Protein AF-A0A7X5E4V0-F1 (afdb_monomer_lite)

Radius of gyration: 12.6 Å; chains: 1; bounding box: 34×18×31 Å

pLDDT: mean 92.92, std 11.09, range [38.09, 98.56]

Secondary structure (DSSP, 8-state):
--HHHHHHHHHHHHHH--S-HHHHHHHHHHHHHHHTS-HHHHHHHHIIIIIHHHIIIIIHHHHHHHHHHHS---TT-----

Structure (mmCIF, N/CA/C/O backbone):
data_AF-A0A7X5E4V0-F1
#
_entry.id   AF-A0A7X5E4V0-F1
#
loop_
_atom_site.group_PDB
_atom_site.id
_atom_site.type_symbol
_atom_site.label_atom_id
_atom_site.label_alt_id
_atom_site.label_comp_id
_atom_site.label_asym_id
_atom_site.label_entity_id
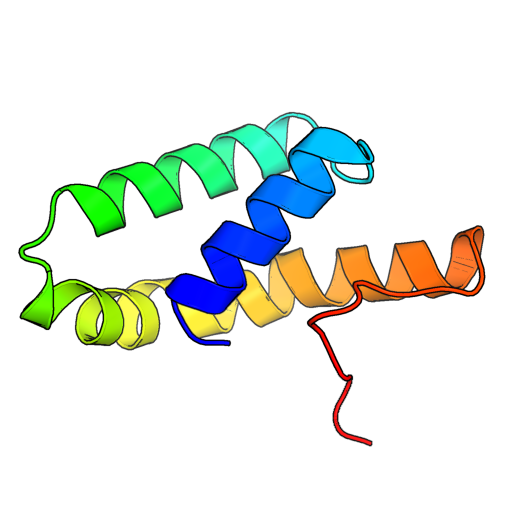_atom_site.label_seq_id
_atom_site.pdbx_PDB_ins_code
_atom_site.Cartn_x
_atom_site.Cartn_y
_atom_site.Cartn_z
_atom_site.occupancy
_atom_site.B_iso_or_equiv
_atom_site.auth_seq_id
_atom_site.auth_comp_id
_atom_site.auth_asym_id
_atom_site.auth_atom_id
_atom_site.pdbx_PDB_model_num
ATOM 1 N N . MET A 1 1 ? 6.099 -0.304 6.698 1.00 93.25 1 MET A N 1
ATOM 2 C CA . MET A 1 1 ? 5.629 1.075 6.442 1.00 93.25 1 MET A CA 1
ATOM 3 C C . MET A 1 1 ? 4.357 1.388 7.233 1.00 93.25 1 MET A C 1
ATOM 5 O O . MET A 1 1 ? 3.532 0.507 7.441 1.00 93.25 1 MET A O 1
ATOM 9 N N . THR A 1 2 ? 4.161 2.634 7.662 1.00 96.94 2 THR A N 1
ATOM 10 C CA . THR A 1 2 ? 2.908 3.111 8.279 1.00 96.94 2 THR A CA 1
ATOM 11 C C . THR A 1 2 ? 1.753 3.136 7.276 1.00 96.94 2 THR A C 1
ATOM 13 O O . THR A 1 2 ? 1.968 3.169 6.061 1.00 96.94 2 THR A O 1
ATOM 16 N N . PHE A 1 3 ? 0.506 3.213 7.754 1.00 97.75 3 PHE A N 1
ATOM 17 C CA . PHE A 1 3 ? -0.642 3.343 6.850 1.00 97.75 3 PHE A CA 1
ATOM 18 C C . PHE A 1 3 ? -0.597 4.654 6.049 1.00 97.75 3 PHE A C 1
ATOM 20 O O . PHE A 1 3 ? -1.040 4.719 4.901 1.00 97.75 3 PHE A O 1
ATOM 27 N N . LYS A 1 4 ? -0.054 5.725 6.641 1.00 96.75 4 LYS A N 1
ATOM 28 C CA . LYS A 1 4 ? 0.115 7.011 5.954 1.00 96.75 4 LYS A CA 1
ATOM 29 C C . LYS A 1 4 ? 1.109 6.891 4.798 1.00 96.75 4 LYS A C 1
ATOM 31 O O . LYS A 1 4 ? 0.788 7.345 3.704 1.00 96.75 4 LYS A O 1
ATOM 36 N N . GLU A 1 5 ? 2.263 6.271 5.034 1.00 97.31 5 GLU A N 1
ATOM 37 C CA . GLU A 1 5 ? 3.265 5.994 3.995 1.00 97.31 5 GLU A CA 1
ATOM 38 C C . GLU A 1 5 ? 2.677 5.128 2.887 1.00 97.31 5 GLU A C 1
ATOM 40 O O . GLU A 1 5 ? 2.831 5.455 1.717 1.00 97.31 5 GLU A O 1
ATOM 45 N N . PHE A 1 6 ? 1.919 4.085 3.235 1.00 97.50 6 PHE A N 1
ATOM 46 C CA . PHE A 1 6 ? 1.283 3.235 2.233 1.00 97.50 6 PHE A CA 1
ATOM 47 C C . PHE A 1 6 ? 0.324 4.008 1.318 1.00 97.50 6 PHE A C 1
ATOM 49 O O . PHE A 1 6 ? 0.349 3.825 0.102 1.00 97.50 6 PHE A O 1
ATOM 56 N N . LYS A 1 7 ? -0.487 4.923 1.865 1.00 97.50 7 LYS A N 1
ATOM 57 C CA . LYS A 1 7 ? -1.355 5.783 1.041 1.00 97.50 7 LYS A CA 1
ATOM 58 C C . LYS A 1 7 ? -0.562 6.694 0.107 1.00 97.50 7 LYS A C 1
ATOM 60 O O . LYS A 1 7 ? -0.967 6.878 -1.035 1.00 97.50 7 LYS A O 1
ATOM 65 N N . VAL A 1 8 ? 0.538 7.272 0.588 1.00 97.44 8 VAL A N 1
ATOM 66 C CA . VAL A 1 8 ? 1.410 8.110 -0.248 1.00 97.44 8 VAL A CA 1
ATOM 67 C C . VAL A 1 8 ? 2.036 7.268 -1.360 1.00 97.44 8 VAL A C 1
ATOM 69 O O . VAL A 1 8 ? 1.972 7.666 -2.516 1.00 97.44 8 VAL A O 1
ATOM 72 N N . TRP A 1 9 ? 2.526 6.071 -1.038 1.00 96.75 9 TRP A N 1
ATOM 73 C CA . TRP A 1 9 ? 3.064 5.129 -2.017 1.00 96.75 9 TRP A CA 1
ATOM 74 C C . TRP A 1 9 ? 2.017 4.761 -3.082 1.00 96.75 9 TRP A C 1
ATOM 76 O O . TRP A 1 9 ? 2.303 4.829 -4.273 1.00 96.75 9 TRP A O 1
ATOM 86 N N . CYS A 1 10 ? 0.772 4.472 -2.680 1.00 97.12 10 CYS A N 1
ATOM 87 C CA . CYS A 1 10 ? -0.327 4.215 -3.618 1.00 97.12 10 CYS A CA 1
ATOM 88 C C . CYS A 1 10 ? -0.608 5.413 -4.535 1.00 97.12 10 CYS A C 1
ATOM 90 O O . CYS A 1 10 ? -0.827 5.228 -5.729 1.00 97.12 10 CYS A O 1
ATOM 92 N N . ASN A 1 11 ? -0.602 6.636 -3.998 1.00 96.56 11 ASN A N 1
ATOM 93 C CA . ASN A 1 11 ? -0.815 7.843 -4.798 1.00 96.56 11 ASN A CA 1
ATOM 94 C C . ASN A 1 11 ? 0.320 8.069 -5.803 1.00 96.56 11 ASN A C 1
ATOM 96 O O . ASN A 1 11 ? 0.047 8.432 -6.944 1.00 96.56 11 ASN A O 1
ATOM 100 N N . ASN A 1 12 ? 1.570 7.808 -5.408 1.00 95.19 12 ASN A N 1
ATOM 101 C CA . ASN A 1 12 ? 2.707 7.869 -6.322 1.00 95.19 12 ASN A CA 1
ATOM 102 C C . ASN A 1 12 ? 2.534 6.857 -7.461 1.00 95.19 12 ASN A C 1
ATOM 104 O O . ASN A 1 12 ? 2.630 7.240 -8.621 1.00 95.19 12 ASN A O 1
ATOM 108 N N . ARG A 1 13 ? 2.170 5.602 -7.148 1.00 94.94 13 ARG A N 1
ATOM 109 C CA . ARG A 1 13 ? 1.924 4.565 -8.167 1.00 94.94 13 ARG A CA 1
ATOM 110 C C . ARG A 1 13 ? 0.745 4.873 -9.087 1.00 94.94 13 ARG A C 1
ATOM 112 O O . ARG A 1 13 ? 0.778 4.552 -10.272 1.00 94.94 13 ARG A O 1
ATOM 119 N N . ALA A 1 14 ? -0.301 5.513 -8.568 1.00 95.06 14 ALA A N 1
ATOM 120 C CA . ALA A 1 14 ? -1.410 5.990 -9.388 1.00 95.06 14 ALA A CA 1
ATOM 121 C C . ALA A 1 14 ? -0.975 7.096 -10.366 1.00 95.06 14 ALA A C 1
ATOM 123 O O . ALA A 1 14 ? -1.523 7.173 -11.463 1.00 95.06 14 ALA A O 1
ATOM 124 N N . ALA A 1 15 ? -0.005 7.929 -9.977 1.00 93.75 15 ALA A N 1
ATOM 125 C CA . ALA A 1 15 ? 0.516 9.015 -10.801 1.00 93.75 15 ALA A CA 1
ATOM 126 C C . ALA A 1 15 ? 1.565 8.548 -11.825 1.00 93.75 15 ALA A C 1
ATOM 128 O O . ALA A 1 15 ? 1.549 9.019 -12.959 1.00 93.75 15 ALA A O 1
ATOM 129 N N . ASP A 1 16 ? 2.463 7.636 -11.443 1.00 92.88 16 ASP A N 1
ATOM 130 C CA . ASP A 1 16 ? 3.555 7.155 -12.302 1.00 92.88 16 ASP A CA 1
ATOM 131 C C . ASP A 1 16 ? 3.204 5.902 -13.123 1.00 92.88 16 ASP A C 1
ATOM 133 O O . ASP A 1 16 ? 3.908 5.567 -14.073 1.00 92.88 16 ASP A O 1
ATOM 137 N N . GLY A 1 17 ? 2.116 5.205 -12.781 1.00 91.62 17 GLY A N 1
ATOM 138 C CA . GLY A 1 17 ? 1.656 4.016 -13.495 1.00 91.62 17 GLY A CA 1
ATOM 139 C C . GLY A 1 17 ? 2.532 2.771 -13.308 1.00 91.62 17 GLY A C 1
ATOM 140 O O . GLY A 1 17 ? 2.334 1.789 -14.020 1.00 91.62 17 GLY A O 1
ATOM 141 N N . CYS A 1 18 ? 3.464 2.749 -12.349 1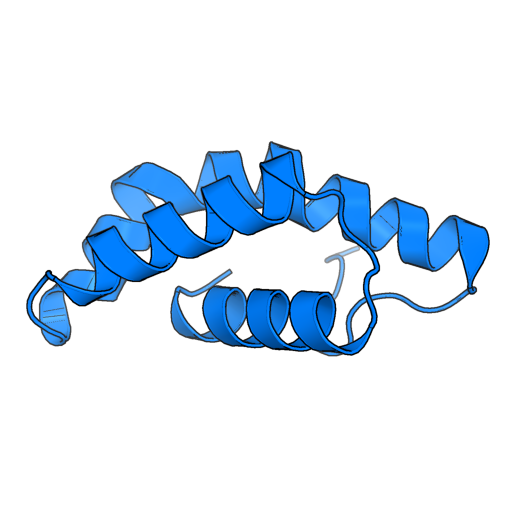.00 93.38 18 CYS A N 1
ATOM 142 C CA . CYS A 1 18 ? 4.420 1.653 -12.132 1.00 93.38 18 CYS A CA 1
ATOM 143 C C . CYS A 1 18 ? 3.813 0.411 -11.441 1.00 93.38 18 CYS A C 1
ATOM 145 O O . CYS A 1 18 ? 4.501 -0.327 -10.738 1.00 93.38 18 CYS A O 1
ATOM 147 N N . TRP A 1 19 ? 2.518 0.154 -11.630 1.00 95.56 19 TRP A N 1
ATOM 148 C CA . TRP A 1 19 ? 1.812 -1.020 -11.113 1.00 95.56 19 TRP A CA 1
ATOM 149 C C . TRP A 1 19 ? 0.755 -1.532 -12.101 1.00 95.56 19 TRP A C 1
ATOM 151 O O . TRP A 1 19 ? 0.239 -0.801 -12.942 1.00 95.56 19 TRP A O 1
ATOM 161 N N . GLY A 1 20 ? 0.411 -2.817 -12.003 1.00 95.06 20 GLY A N 1
ATOM 162 C CA . GLY A 1 20 ? -0.661 -3.405 -12.805 1.00 95.06 20 GLY A CA 1
ATOM 163 C C . GLY A 1 20 ? -2.056 -3.117 -12.239 1.00 95.06 20 GLY A C 1
ATOM 164 O O . GLY A 1 20 ? -2.224 -2.870 -11.045 1.00 95.06 20 GLY A O 1
ATOM 165 N N . MET A 1 21 ? -3.087 -3.260 -13.078 1.00 96.31 21 MET A N 1
ATOM 166 C CA . MET A 1 21 ? -4.493 -3.028 -12.703 1.00 96.31 21 MET A CA 1
ATOM 167 C C . MET A 1 21 ? -4.935 -3.827 -11.465 1.00 96.31 21 MET A C 1
ATOM 169 O O . MET A 1 21 ? -5.612 -3.294 -10.589 1.00 96.31 21 MET A O 1
ATOM 173 N N . ARG A 1 22 ? -4.543 -5.106 -11.368 1.00 97.19 22 ARG A N 1
ATOM 174 C CA . ARG A 1 22 ? -4.903 -5.969 -10.227 1.00 97.19 22 ARG A CA 1
ATOM 175 C C . ARG A 1 22 ? -4.317 -5.447 -8.916 1.00 97.19 22 ARG A C 1
ATOM 177 O O . ARG A 1 22 ? -5.026 -5.394 -7.916 1.00 97.19 22 ARG A O 1
ATOM 184 N N . THR A 1 23 ? -3.054 -5.026 -8.944 1.00 97.56 23 THR A N 1
ATOM 185 C CA . THR A 1 23 ? -2.385 -4.414 -7.793 1.00 97.56 23 THR A CA 1
ATOM 186 C C . THR A 1 23 ? -3.069 -3.113 -7.397 1.00 97.56 23 THR A C 1
ATOM 188 O O . THR A 1 23 ? -3.363 -2.923 -6.221 1.00 97.56 23 THR A O 1
ATOM 191 N N . ALA A 1 24 ? -3.396 -2.256 -8.370 1.00 97.62 24 ALA A N 1
ATOM 192 C CA . ALA A 1 24 ? -4.108 -1.008 -8.111 1.00 97.62 24 ALA A CA 1
ATOM 193 C C . ALA A 1 24 ? -5.457 -1.258 -7.408 1.00 97.62 24 ALA A C 1
ATOM 195 O O . ALA A 1 24 ? -5.727 -0.656 -6.370 1.00 97.62 24 ALA A O 1
ATOM 196 N N . ILE A 1 25 ? -6.272 -2.197 -7.909 1.00 98.12 25 ILE A N 1
ATOM 197 C CA . ILE A 1 25 ? -7.561 -2.570 -7.296 1.00 98.12 25 ILE A CA 1
ATOM 198 C C . ILE A 1 25 ? -7.368 -3.091 -5.867 1.00 98.12 25 ILE A C 1
ATOM 200 O O . ILE A 1 25 ? -8.087 -2.675 -4.957 1.00 98.12 25 ILE A O 1
ATOM 204 N N . LEU A 1 26 ? -6.396 -3.983 -5.651 1.00 98.12 26 LEU A N 1
ATOM 205 C CA . LEU A 1 26 ? -6.106 -4.533 -4.328 1.00 98.12 26 LEU A CA 1
ATOM 206 C C . LEU A 1 26 ? -5.717 -3.429 -3.334 1.00 98.12 26 LEU A C 1
ATOM 208 O O . LEU A 1 26 ? -6.300 -3.344 -2.253 1.00 98.12 26 LEU A O 1
ATOM 212 N N . CYS A 1 27 ? -4.787 -2.551 -3.712 1.00 98.00 27 CYS A N 1
ATOM 213 C CA . CYS A 1 27 ? -4.352 -1.437 -2.873 1.00 98.00 27 CYS A CA 1
ATOM 214 C C . CYS A 1 27 ? -5.504 -0.470 -2.561 1.00 98.00 27 CYS A C 1
ATOM 216 O O . CYS A 1 27 ? -5.665 -0.071 -1.406 1.00 98.00 27 CYS A O 1
ATOM 218 N N . ILE A 1 28 ? -6.350 -0.145 -3.547 1.00 97.88 28 ILE A N 1
ATOM 219 C CA . ILE A 1 28 ? -7.544 0.697 -3.356 1.00 97.88 28 ILE A CA 1
ATOM 220 C C . ILE A 1 28 ? -8.504 0.062 -2.343 1.00 97.88 28 ILE A C 1
ATOM 222 O O . ILE A 1 28 ? -8.969 0.749 -1.431 1.00 97.88 28 ILE A O 1
ATOM 226 N N . ASN A 1 29 ? -8.765 -1.243 -2.456 1.00 98.44 29 ASN A N 1
ATOM 227 C CA . ASN A 1 29 ? -9.645 -1.954 -1.529 1.00 98.44 29 ASN A CA 1
ATOM 228 C C . ASN A 1 29 ? -9.087 -1.953 -0.101 1.00 98.44 29 ASN A C 1
ATOM 230 O O . ASN A 1 29 ? -9.819 -1.642 0.838 1.00 98.44 29 ASN A O 1
ATOM 234 N N . ILE A 1 30 ? -7.787 -2.212 0.071 1.00 98.50 30 ILE A N 1
ATOM 235 C CA . ILE A 1 30 ? -7.133 -2.184 1.388 1.00 98.50 30 ILE A CA 1
ATOM 236 C C . ILE A 1 30 ? -7.207 -0.781 2.001 1.00 98.50 30 ILE A C 1
ATOM 238 O O . ILE A 1 30 ? -7.597 -0.632 3.162 1.00 98.50 30 ILE A O 1
ATOM 242 N 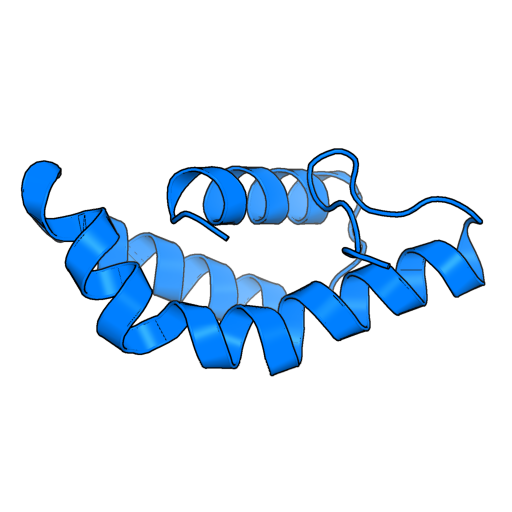N . VAL A 1 31 ? -6.888 0.265 1.230 1.00 98.56 31 VAL A N 1
ATOM 243 C CA . VAL A 1 31 ? -7.006 1.660 1.688 1.00 98.56 31 VAL A CA 1
ATOM 244 C C . VAL A 1 31 ? -8.450 1.981 2.077 1.00 98.56 31 VAL A C 1
ATOM 246 O O . VAL A 1 31 ? -8.680 2.592 3.124 1.00 98.56 31 VAL A O 1
ATOM 249 N N . GLY A 1 32 ? -9.425 1.547 1.275 1.00 98.44 32 GLY A N 1
ATOM 250 C CA . GLY A 1 32 ? -10.850 1.705 1.554 1.00 98.44 32 GLY A CA 1
ATOM 251 C C . GLY A 1 32 ? -11.268 1.032 2.860 1.00 98.44 32 GLY A C 1
ATOM 252 O O . GLY A 1 32 ? -11.895 1.667 3.708 1.00 98.44 32 GLY A O 1
ATOM 253 N N . ASP A 1 33 ? -10.875 -0.221 3.069 1.00 98.25 33 ASP A N 1
ATOM 254 C CA . ASP A 1 33 ? -11.208 -0.981 4.274 1.00 98.25 33 ASP A CA 1
ATOM 255 C C . ASP A 1 33 ? -10.583 -0.389 5.535 1.00 98.25 33 ASP A C 1
ATOM 257 O O . ASP A 1 33 ? -11.256 -0.271 6.561 1.00 98.25 33 ASP A O 1
ATOM 261 N N . VAL A 1 34 ? -9.326 0.055 5.466 1.00 98.44 34 VAL A N 1
ATOM 262 C CA . VAL A 1 34 ? -8.681 0.724 6.602 1.00 98.44 34 VAL A CA 1
ATOM 263 C C . VAL A 1 34 ? -9.314 2.093 6.871 1.00 98.44 34 VAL A C 1
ATOM 265 O O . VAL A 1 34 ? -9.488 2.475 8.027 1.00 98.44 34 VAL A O 1
ATOM 268 N N . ASN A 1 35 ? -9.736 2.832 5.842 1.00 98.12 35 ASN A N 1
ATOM 269 C CA . ASN A 1 35 ? -10.389 4.131 6.027 1.00 98.12 35 ASN A CA 1
ATOM 270 C C . ASN A 1 35 ? -11.783 4.037 6.674 1.00 98.12 35 ASN A C 1
ATOM 272 O O . ASN A 1 35 ? -12.178 4.983 7.360 1.00 98.12 35 ASN A O 1
ATOM 276 N N . LYS A 1 36 ? -12.496 2.910 6.539 1.00 98.25 36 LYS A N 1
ATOM 277 C CA . LYS A 1 36 ? -13.775 2.663 7.240 1.00 98.25 36 LYS A CA 1
ATOM 278 C C . LYS A 1 36 ? -13.613 2.551 8.765 1.00 98.25 36 LYS A C 1
ATOM 280 O O . LYS A 1 36 ? -14.582 2.701 9.502 1.00 98.25 36 LYS A O 1
ATOM 285 N N . ILE A 1 37 ? -12.400 2.296 9.256 1.00 97.88 37 ILE A N 1
ATOM 286 C CA . ILE A 1 37 ? -12.101 2.152 10.686 1.00 97.88 37 ILE A CA 1
ATOM 287 C C . ILE A 1 37 ? -11.886 3.540 11.325 1.00 97.88 37 ILE A C 1
ATOM 289 O O . ILE A 1 37 ? -11.320 4.427 10.672 1.00 97.88 37 ILE A O 1
ATOM 293 N N . PRO A 1 38 ? -12.270 3.756 12.605 1.00 98.19 38 PRO A N 1
ATOM 294 C CA . PRO A 1 38 ? -11.981 5.002 13.313 1.00 98.19 38 PRO A CA 1
ATOM 295 C C . PRO A 1 38 ? -10.496 5.364 13.283 1.00 98.19 38 PRO A C 1
ATOM 297 O O . PRO A 1 38 ? -9.646 4.496 13.486 1.00 98.19 38 PRO A O 1
ATOM 300 N N . PHE A 1 39 ? -10.188 6.647 13.065 1.00 96.69 39 PHE A N 1
ATOM 301 C CA . PHE A 1 39 ? -8.831 7.140 12.793 1.00 96.69 39 PHE A CA 1
ATOM 302 C C . PHE A 1 39 ? -7.771 6.583 13.757 1.00 96.69 39 PHE A C 1
ATOM 304 O O . PHE A 1 39 ? -6.766 6.033 13.312 1.00 96.69 39 PHE A O 1
ATOM 311 N N . TRP A 1 40 ? -8.043 6.623 15.064 1.00 97.38 40 TRP A N 1
ATOM 312 C CA . TRP A 1 40 ? -7.117 6.175 16.112 1.00 97.38 40 TRP A CA 1
ATOM 313 C C . TRP A 1 40 ? -6.849 4.659 16.123 1.00 97.38 40 TRP A C 1
ATOM 315 O O . TRP A 1 40 ? -5.903 4.208 16.760 1.00 97.38 40 TRP A O 1
ATOM 325 N N . LYS A 1 41 ? -7.660 3.854 15.423 1.00 98.00 41 LYS A N 1
ATOM 326 C CA . LYS A 1 41 ? -7.480 2.396 15.290 1.00 98.00 41 LYS A CA 1
ATOM 327 C C . LYS A 1 41 ? -6.853 1.983 13.957 1.00 98.00 41 LYS A C 1
ATOM 329 O O . LYS A 1 41 ? -6.446 0.828 13.833 1.00 98.00 41 LYS A O 1
ATOM 334 N N . ARG A 1 42 ? -6.781 2.884 12.968 1.00 98.44 42 ARG A N 1
ATOM 335 C CA . ARG A 1 42 ? -6.363 2.552 11.594 1.00 98.44 42 ARG A CA 1
ATOM 336 C C . ARG A 1 42 ? -4.968 1.958 11.543 1.00 98.44 42 ARG A C 1
ATOM 338 O O . ARG A 1 42 ? -4.801 0.890 10.971 1.00 98.44 42 ARG A O 1
ATOM 345 N N . GLU A 1 43 ? -4.006 2.603 12.199 1.00 98.44 43 GLU A N 1
ATOM 346 C CA . GLU A 1 43 ? -2.618 2.134 12.209 1.00 98.44 43 GLU A CA 1
ATOM 347 C C . GLU A 1 43 ? -2.516 0.737 12.831 1.00 98.44 43 GLU A C 1
ATOM 349 O O . GLU A 1 43 ? -1.939 -0.164 12.236 1.00 98.44 43 GLU A O 1
ATOM 354 N N . LYS A 1 44 ? -3.177 0.500 13.970 1.00 98.19 44 LYS A N 1
ATOM 355 C CA . LYS A 1 44 ? -3.184 -0.821 14.617 1.00 98.19 44 LYS A CA 1
ATOM 356 C C . LYS A 1 44 ? -3.732 -1.921 13.700 1.00 98.19 44 LYS A C 1
ATOM 358 O O . LYS A 1 44 ? -3.183 -3.019 13.678 1.00 98.19 44 LYS A O 1
ATOM 363 N N . ILE A 1 45 ? -4.816 -1.654 12.969 1.00 98.25 45 ILE A N 1
ATOM 364 C CA . ILE A 1 45 ? -5.396 -2.643 12.049 1.00 98.25 45 ILE A CA 1
ATOM 365 C C . ILE A 1 45 ? -4.528 -2.826 10.805 1.00 98.25 45 ILE A C 1
ATOM 367 O O . ILE A 1 45 ? -4.323 -3.963 10.391 1.00 98.25 45 ILE A O 1
ATOM 371 N N . TRP A 1 46 ? -3.986 -1.741 10.253 1.00 98.38 46 TRP A N 1
ATOM 372 C CA . TRP A 1 46 ? -3.022 -1.782 9.156 1.00 98.38 46 TRP A CA 1
ATOM 373 C C . TRP A 1 46 ? -1.842 -2.704 9.483 1.00 98.38 46 TRP A C 1
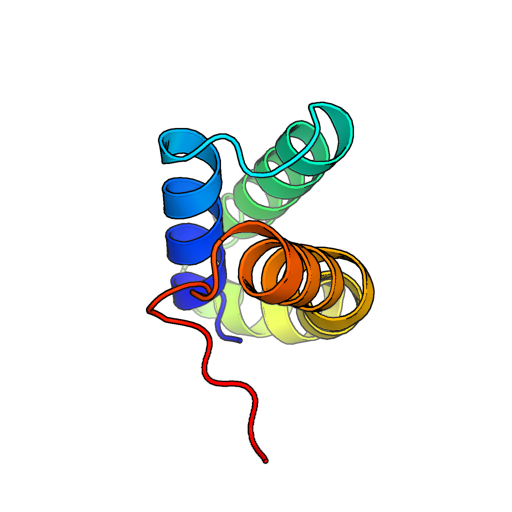ATOM 375 O O . TRP A 1 46 ? -1.629 -3.690 8.778 1.00 98.38 46 TRP A O 1
ATOM 385 N N . ARG A 1 47 ? -1.165 -2.442 10.609 1.00 98.25 47 ARG A N 1
ATOM 386 C CA . ARG A 1 47 ? -0.024 -3.226 11.101 1.00 98.25 47 ARG A CA 1
ATOM 387 C C . ARG A 1 47 ? -0.375 -4.702 11.283 1.00 98.25 47 ARG A C 1
ATOM 389 O O . ARG A 1 47 ? 0.360 -5.570 10.845 1.00 98.25 47 ARG A O 1
ATOM 396 N N . LYS A 1 48 ? -1.524 -4.991 11.906 1.00 98.00 48 LYS A N 1
ATOM 397 C CA . LYS A 1 48 ? -1.916 -6.367 12.245 1.00 98.00 48 LYS A CA 1
ATOM 398 C C . LYS A 1 48 ? -2.370 -7.199 11.041 1.00 98.00 48 LYS A C 1
ATOM 400 O O . LYS A 1 48 ? -2.219 -8.413 11.072 1.00 98.00 48 LYS A O 1
ATOM 405 N N . LYS A 1 49 ? -3.041 -6.586 10.062 1.00 98.06 49 LYS A N 1
ATOM 406 C CA . LYS A 1 49 ? -3.783 -7.326 9.027 1.00 98.06 49 LYS A CA 1
ATOM 407 C C . LYS A 1 49 ? -3.148 -7.259 7.641 1.00 98.06 49 LYS A C 1
ATOM 409 O O . LYS A 1 49 ? -3.418 -8.140 6.838 1.00 98.06 49 LYS A O 1
ATOM 414 N N . TYR A 1 50 ? -2.396 -6.203 7.341 1.00 98.38 50 TYR A N 1
ATOM 415 C CA . TYR A 1 50 ? -2.016 -5.906 5.960 1.00 98.38 50 TYR A CA 1
ATOM 416 C C . TYR A 1 50 ? -0.536 -5.603 5.780 1.00 98.38 50 TYR A C 1
ATOM 418 O O . TYR A 1 50 ? 0.004 -5.968 4.746 1.00 98.38 50 TYR A O 1
ATOM 426 N N . GLU A 1 51 ? 0.105 -4.916 6.731 1.00 98.00 51 GLU A N 1
ATOM 427 C CA . GLU A 1 51 ? 1.426 -4.332 6.487 1.00 98.00 51 GLU A CA 1
ATOM 428 C C . GLU A 1 51 ? 2.446 -5.354 5.988 1.00 98.00 51 GLU A C 1
ATOM 430 O O . GLU A 1 51 ? 3.068 -5.107 4.962 1.00 98.00 51 GLU A O 1
ATOM 435 N N . GLU A 1 52 ? 2.623 -6.465 6.701 1.00 97.31 52 GLU A N 1
ATOM 436 C CA . GLU A 1 52 ? 3.682 -7.429 6.397 1.00 97.31 52 GLU A CA 1
ATOM 437 C C . GLU A 1 52 ? 3.549 -7.979 4.973 1.00 97.31 52 GLU A C 1
ATOM 439 O O . GLU A 1 52 ? 4.475 -7.852 4.172 1.00 97.31 52 GLU A O 1
ATOM 444 N N . ASP A 1 53 ? 2.367 -8.492 4.628 1.00 97.50 53 ASP A N 1
ATOM 445 C CA . ASP A 1 53 ? 2.098 -9.066 3.309 1.00 97.50 53 ASP A CA 1
ATOM 446 C C . ASP A 1 53 ? 2.143 -8.004 2.205 1.00 97.50 53 ASP A C 1
ATOM 448 O O . ASP A 1 53 ? 2.752 -8.211 1.159 1.00 97.50 53 ASP A O 1
ATOM 452 N N . VAL A 1 54 ? 1.558 -6.823 2.430 1.00 97.69 54 VAL A N 1
ATOM 453 C CA . VAL A 1 54 ? 1.565 -5.747 1.428 1.00 97.69 54 VAL A CA 1
ATOM 454 C C . VAL A 1 54 ? 2.981 -5.237 1.181 1.00 97.69 54 VAL A C 1
ATOM 456 O O . VAL A 1 54 ? 3.365 -5.002 0.034 1.00 97.69 54 VAL A O 1
ATOM 459 N N . VAL A 1 55 ? 3.781 -5.061 2.232 1.00 97.00 55 VAL A N 1
ATOM 460 C CA . VAL A 1 55 ? 5.161 -4.597 2.081 1.00 97.00 55 VAL A CA 1
ATOM 461 C C . VAL A 1 55 ? 5.993 -5.647 1.350 1.00 97.00 55 VAL A C 1
ATOM 463 O O . VAL A 1 55 ? 6.664 -5.306 0.375 1.00 97.00 55 VAL A O 1
ATOM 466 N N . ARG A 1 56 ? 5.919 -6.909 1.786 1.00 97.31 56 ARG A N 1
ATOM 467 C CA . ARG A 1 56 ? 6.708 -8.016 1.237 1.00 97.31 56 ARG A CA 1
ATOM 468 C C . ARG A 1 56 ? 6.334 -8.353 -0.202 1.00 97.31 56 ARG A C 1
ATOM 470 O O . ARG A 1 56 ? 7.225 -8.490 -1.034 1.00 97.31 56 ARG A O 1
ATOM 477 N N . ASP A 1 57 ? 5.043 -8.468 -0.493 1.00 97.12 57 ASP A N 1
ATOM 478 C CA . ASP A 1 57 ? 4.569 -9.079 -1.739 1.00 97.12 57 ASP A CA 1
ATOM 479 C C . ASP A 1 57 ? 4.193 -8.043 -2.808 1.00 97.12 57 ASP A C 1
ATOM 481 O O . ASP A 1 57 ? 4.059 -8.388 -3.982 1.00 97.12 57 ASP A O 1
ATOM 485 N N . ILE A 1 58 ? 4.030 -6.767 -2.432 1.00 96.88 58 ILE A N 1
ATOM 486 C CA . ILE A 1 58 ? 3.608 -5.704 -3.358 1.00 96.88 58 ILE A CA 1
ATOM 487 C C . ILE A 1 58 ? 4.636 -4.578 -3.421 1.00 96.88 58 ILE A C 1
ATOM 489 O O . ILE A 1 58 ? 5.184 -4.302 -4.488 1.00 96.88 58 ILE A O 1
ATOM 493 N N . VAL A 1 59 ? 4.893 -3.916 -2.293 1.00 96.12 59 VAL A N 1
ATOM 494 C CA . VAL A 1 59 ? 5.694 -2.682 -2.267 1.00 96.12 59 VAL A CA 1
ATOM 495 C C . VAL A 1 59 ? 7.143 -2.966 -2.644 1.00 96.12 59 VAL A C 1
ATOM 497 O O . VAL A 1 59 ? 7.675 -2.315 -3.541 1.00 96.12 59 VAL A O 1
ATOM 500 N N . LEU A 1 60 ? 7.767 -3.956 -2.000 1.00 95.31 60 LEU A N 1
ATOM 501 C CA . LEU A 1 60 ? 9.164 -4.311 -2.246 1.00 95.31 60 LEU A CA 1
ATOM 502 C C . LEU A 1 60 ? 9.415 -4.759 -3.698 1.00 95.31 60 LEU A C 1
ATOM 504 O O . LEU A 1 60 ? 10.287 -4.171 -4.340 1.00 95.31 60 LEU A O 1
ATOM 508 N N . PRO A 1 61 ? 8.662 -5.718 -4.273 1.00 95.81 61 PRO A N 1
ATOM 509 C CA . PRO A 1 61 ? 8.880 -6.147 -5.653 1.00 95.81 61 PRO A CA 1
ATOM 510 C C . PRO A 1 61 ? 8.715 -5.019 -6.672 1.00 95.81 61 PRO A C 1
ATOM 512 O O . PRO A 1 61 ? 9.516 -4.907 -7.599 1.00 95.81 61 PRO A O 1
ATOM 515 N N . ILE A 1 62 ? 7.708 -4.157 -6.493 1.00 95.56 62 ILE A N 1
ATOM 516 C CA . ILE A 1 62 ? 7.475 -3.031 -7.404 1.00 95.56 62 ILE A CA 1
ATOM 517 C C . ILE A 1 62 ? 8.605 -2.012 -7.295 1.00 95.56 62 ILE A C 1
ATOM 519 O O . ILE A 1 62 ? 9.153 -1.614 -8.319 1.00 95.56 62 ILE A O 1
ATOM 523 N N . ASN A 1 63 ? 9.011 -1.641 -6.080 1.00 94.88 63 ASN A N 1
ATOM 524 C CA . ASN A 1 63 ? 10.103 -0.689 -5.892 1.00 94.88 63 ASN A CA 1
ATOM 525 C C . ASN A 1 63 ? 11.423 -1.218 -6.470 1.00 94.88 63 ASN A C 1
ATOM 527 O O . ASN A 1 63 ? 12.123 -0.475 -7.154 1.00 94.88 63 ASN A O 1
ATOM 531 N N . ARG A 1 64 ? 11.738 -2.507 -6.277 1.00 94.44 64 ARG A N 1
ATOM 532 C CA . ARG A 1 64 ? 12.913 -3.134 -6.904 1.00 94.44 64 ARG A CA 1
ATOM 533 C C . ARG A 1 64 ? 12.835 -3.087 -8.422 1.00 94.44 64 ARG A C 1
ATOM 535 O O . ARG A 1 64 ? 13.826 -2.760 -9.068 1.00 94.44 64 ARG A O 1
ATOM 542 N N . LYS A 1 65 ? 11.657 -3.350 -8.997 1.00 94.12 65 LYS A N 1
ATOM 543 C CA . LYS A 1 65 ? 11.475 -3.270 -10.448 1.00 94.12 65 LYS A CA 1
ATOM 544 C C . LYS A 1 65 ? 11.637 -1.844 -10.971 1.00 94.12 65 LYS A C 1
ATOM 546 O O . LYS A 1 65 ? 12.212 -1.654 -12.037 1.00 94.12 65 LYS A O 1
ATOM 551 N N . MET A 1 66 ? 11.172 -0.843 -10.225 1.00 93.50 66 MET A N 1
ATOM 552 C CA . MET A 1 66 ? 11.390 0.563 -10.571 1.00 93.50 66 MET A CA 1
ATOM 553 C C . MET A 1 66 ? 12.880 0.916 -10.586 1.00 93.50 66 MET A C 1
ATOM 555 O O . MET A 1 66 ? 13.337 1.535 -11.541 1.00 93.50 66 MET A O 1
ATOM 559 N N . ILE A 1 67 ? 13.644 0.463 -9.587 1.00 93.62 67 ILE A N 1
ATOM 560 C CA . ILE A 1 67 ? 15.101 0.653 -9.547 1.00 93.62 67 ILE A CA 1
ATOM 561 C C . ILE A 1 67 ? 15.767 -0.031 -10.747 1.00 93.62 67 ILE A C 1
ATOM 563 O O . ILE A 1 67 ? 16.592 0.584 -11.413 1.00 93.62 67 ILE A O 1
ATOM 567 N N . GLU A 1 68 ? 15.386 -1.271 -11.061 1.00 94.06 68 GLU A N 1
ATOM 568 C CA . GLU A 1 68 ? 15.932 -2.026 -12.197 1.00 94.06 68 GLU A CA 1
ATOM 569 C C . GLU A 1 68 ? 15.691 -1.3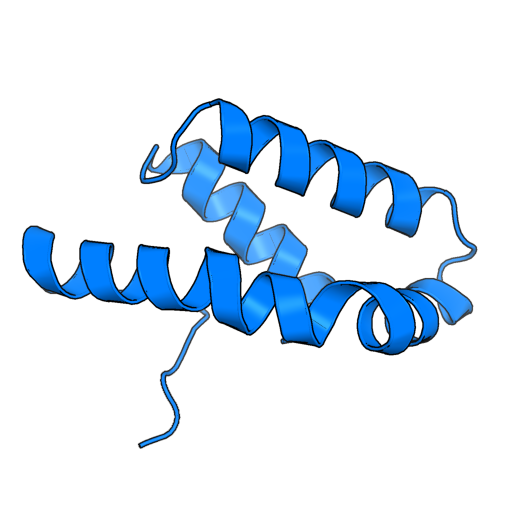21 -13.544 1.00 94.06 68 GLU A C 1
ATOM 571 O O . GLU A 1 68 ? 16.581 -1.285 -14.389 1.00 94.06 68 GLU A O 1
ATOM 576 N N . VAL A 1 69 ? 14.493 -0.765 -13.754 1.00 92.81 69 VAL A N 1
ATOM 577 C CA . VAL A 1 69 ? 14.083 -0.194 -15.049 1.00 92.81 69 VAL A CA 1
ATOM 578 C C . VAL A 1 69 ? 14.469 1.280 -15.190 1.00 92.81 69 VAL A C 1
ATOM 580 O O . VAL A 1 69 ? 14.868 1.707 -16.271 1.00 92.81 69 VAL A O 1
ATOM 583 N N . TYR A 1 70 ? 14.344 2.064 -14.120 1.00 90.62 70 TYR A N 1
ATOM 584 C CA . TYR A 1 70 ? 14.484 3.523 -14.154 1.00 90.62 70 TYR A CA 1
ATOM 585 C C . TYR A 1 70 ? 15.688 4.046 -13.362 1.00 90.62 70 TYR A C 1
ATOM 587 O O . TYR A 1 70 ? 15.962 5.243 -13.396 1.00 90.62 70 TYR A O 1
ATOM 595 N N . GLY A 1 71 ? 16.400 3.189 -12.622 1.00 89.06 71 GLY A N 1
ATOM 596 C CA . GLY A 1 71 ? 17.519 3.590 -11.760 1.00 89.06 71 GLY A CA 1
ATOM 597 C C . GLY A 1 71 ? 17.104 4.374 -10.509 1.00 89.06 71 GLY A C 1
ATOM 598 O O . GLY A 1 71 ? 17.963 4.833 -9.761 1.00 89.06 71 GLY A O 1
ATOM 599 N N . VAL A 1 72 ? 15.799 4.536 -10.271 1.00 84.56 72 VAL A N 1
ATOM 600 C CA . VAL A 1 72 ? 15.234 5.279 -9.139 1.00 84.56 72 VAL A CA 1
ATOM 601 C C . VAL A 1 72 ? 14.078 4.499 -8.512 1.00 84.56 72 VAL A C 1
ATOM 603 O O . VAL A 1 72 ? 13.236 3.936 -9.210 1.00 84.56 72 VAL A O 1
ATOM 606 N N . GLY A 1 73 ? 14.055 4.448 -7.180 1.00 80.50 73 GLY A N 1
ATOM 607 C CA . GLY A 1 73 ? 12.975 3.842 -6.401 1.00 80.50 73 GLY A CA 1
ATOM 608 C C . GLY A 1 73 ? 11.909 4.855 -5.983 1.00 80.50 73 GLY A C 1
ATOM 609 O O . GLY A 1 73 ? 11.957 6.032 -6.343 1.00 80.50 73 GLY A O 1
ATOM 610 N N . ASP A 1 74 ? 10.945 4.401 -5.184 1.00 83.25 74 ASP A N 1
ATOM 611 C CA . ASP A 1 74 ? 9.955 5.300 -4.598 1.00 83.25 74 ASP A CA 1
ATOM 612 C C . ASP A 1 74 ? 10.600 6.256 -3.566 1.00 83.25 74 ASP A C 1
ATOM 614 O O . ASP A 1 74 ? 11.328 5.798 -2.685 1.00 83.25 74 ASP A O 1
ATOM 618 N N . PRO A 1 75 ? 10.315 7.572 -3.612 1.00 78.69 75 PRO A N 1
ATOM 619 C CA . PRO A 1 75 ? 11.004 8.572 -2.791 1.00 78.69 75 PRO A CA 1
ATOM 620 C C . PRO A 1 75 ? 10.740 8.462 -1.282 1.00 78.69 75 PRO A C 1
ATOM 622 O O . PRO A 1 75 ? 11.496 9.034 -0.495 1.00 78.69 75 PRO A O 1
ATOM 625 N N . ILE A 1 76 ? 9.680 7.766 -0.858 1.00 77.38 76 ILE A N 1
ATOM 626 C CA . ILE A 1 76 ? 9.391 7.542 0.566 1.00 77.38 76 ILE A CA 1
ATOM 627 C C . ILE A 1 76 ? 9.824 6.155 1.041 1.00 77.38 76 ILE A C 1
ATOM 629 O O . ILE A 1 76 ? 9.804 5.895 2.244 1.00 77.38 76 ILE A O 1
ATOM 633 N N . PHE A 1 77 ? 10.230 5.273 0.126 1.00 67.75 77 PHE A N 1
ATOM 634 C CA . PHE A 1 77 ? 10.723 3.949 0.462 1.00 67.75 77 PHE A CA 1
ATOM 635 C C . PHE A 1 77 ? 12.251 3.926 0.426 1.00 67.75 77 PHE A C 1
ATOM 637 O O . PHE A 1 77 ? 12.867 3.912 -0.636 1.00 67.75 77 PHE A O 1
ATOM 644 N N . LYS A 1 78 ? 12.870 3.896 1.605 1.00 60.53 78 LYS A N 1
ATOM 645 C CA . LYS A 1 78 ? 14.297 3.605 1.750 1.00 60.53 78 LYS A CA 1
ATOM 646 C C . LYS A 1 78 ? 14.412 2.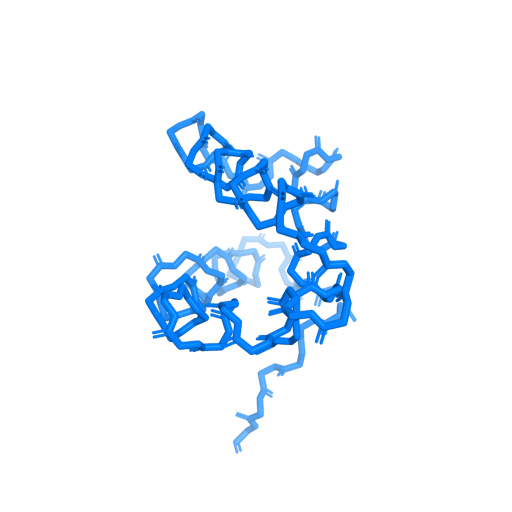116 2.045 1.00 60.53 78 LYS A C 1
ATOM 648 O O . LYS A 1 78 ? 13.914 1.675 3.075 1.00 60.53 78 LYS A O 1
ATOM 653 N N . GLU A 1 79 ? 14.990 1.347 1.127 1.00 55.28 79 GLU A N 1
ATOM 654 C CA . GLU A 1 79 ? 15.407 -0.021 1.445 1.00 55.28 79 GLU A CA 1
ATOM 655 C C . GLU A 1 79 ? 16.447 0.118 2.573 1.00 55.28 79 GLU A C 1
ATOM 657 O O . GLU A 1 79 ? 17.466 0.788 2.393 1.00 55.28 79 GLU A O 1
ATOM 662 N N . GLU A 1 80 ? 16.131 -0.360 3.780 1.00 49.50 80 GLU A N 1
ATOM 663 C CA . GLU A 1 80 ? 17.132 -0.441 4.846 1.00 49.50 80 GLU A CA 1
ATOM 664 C C . GLU A 1 80 ? 18.174 -1.472 4.400 1.00 49.50 80 GLU A C 1
ATOM 666 O O . GLU A 1 80 ? 17.816 -2.587 4.014 1.00 49.50 80 GLU A O 1
ATOM 671 N N . ALA A 1 81 ? 19.430 -1.020 4.353 1.00 38.09 81 ALA A N 1
ATOM 672 C CA . ALA A 1 81 ? 20.593 -1.780 3.903 1.00 38.09 81 ALA A CA 1
ATOM 673 C C . ALA A 1 81 ? 20.934 -2.945 4.840 1.00 38.09 81 ALA A C 1
ATOM 675 O O . ALA A 1 81 ? 20.755 -2.782 6.070 1.00 38.09 81 ALA A O 1
#

Sequence (81 aa):
MTFKEFKVWCNNRAADGCWGMRTAILCINIVGDVNKIPFWKREKIWRKKYEEDVVRDIVLPINRKMIEVYGVGDPIFKEEA

Foldseek 3Di:
DFLVLLVVLLVVCVVVVLDDPVLNVVSVVLNVVLVVDPPVCSRVCCVPPPVPCCVVPPQVVSQVVCCVPPVHGDPSDDPDD